Protein AF-A0A804KUR8-F1 (afdb_monomer_lite)

pLDDT: mean 87.4, std 9.33, range [57.38, 95.75]

Secondary structure (DSSP, 8-state):
-PPPPPHHHHHHHHHHHHHHHHHHHHHHHHTS-TTSHHHHHHHHHHHHHHH-

InterPro domains:
  IPR010989 SNARE [SSF47661] (5-46)
  IPR015260 Syntaxin 6/10/61, N-terminal [PF09177] (6-46)

Sequence (52 aa):
MTPAQDPFYVVKEEIQESINKLQVTFQQWEQTPSNTERVYTLQNSLLSAVRA

Structure (mmCIF, N/CA/C/O backbone):
data_AF-A0A804KUR8-F1
#
_entry.id   AF-A0A804KUR8-F1
#
loop_
_atom_site.group_PDB
_atom_site.id
_atom_site.type_symbol
_atom_site.label_atom_id
_atom_site.label_alt_id
_atom_site.label_comp_id
_atom_site.label_asym_id
_atom_site.label_entity_id
_atom_site.label_seq_id
_atom_site.pdbx_PDB_ins_code
_atom_site.Cartn_x
_atom_site.Cartn_y
_atom_site.Cartn_z
_atom_site.occupancy
_atom_site.B_iso_or_equiv
_atom_site.auth_seq_id
_atom_site.auth_comp_id
_atom_site.auth_asym_id
_atom_site.auth_atom_id
_atom_site.pdbx_PDB_model_num
ATOM 1 N N . MET A 1 1 ? -25.113 -12.280 14.209 1.00 57.97 1 MET A N 1
ATOM 2 C CA . MET A 1 1 ? -24.727 -10.877 13.947 1.00 57.97 1 MET A CA 1
ATOM 3 C C . MET A 1 1 ? -23.272 -10.746 14.359 1.00 57.97 1 MET A C 1
ATOM 5 O O . MET A 1 1 ? -22.977 -11.045 15.509 1.00 57.97 1 MET A O 1
ATOM 9 N N . THR A 1 2 ? -22.362 -10.445 13.434 1.00 58.78 2 THR A N 1
ATOM 10 C CA . THR A 1 2 ? -20.961 -10.153 13.770 1.00 58.78 2 THR A CA 1
ATOM 11 C C . THR A 1 2 ? -20.903 -8.801 14.488 1.00 58.78 2 THR A C 1
ATOM 13 O O . THR A 1 2 ? -21.571 -7.868 14.038 1.00 58.78 2 THR A O 1
ATOM 16 N N . PRO A 1 3 ? -20.184 -8.679 15.618 1.00 73.50 3 PRO A N 1
ATOM 17 C CA . PRO A 1 3 ? -19.992 -7.394 16.280 1.00 73.50 3 PRO A CA 1
ATOM 18 C C . PRO A 1 3 ? -19.371 -6.396 15.304 1.00 73.50 3 PRO A C 1
ATOM 20 O O . PRO A 1 3 ? -18.472 -6.764 14.547 1.00 73.50 3 PRO A O 1
ATOM 23 N N . ALA A 1 4 ? -19.845 -5.150 15.318 1.00 79.44 4 ALA A N 1
ATOM 24 C CA . ALA A 1 4 ? -19.168 -4.082 14.600 1.00 79.44 4 ALA A CA 1
ATOM 25 C C . ALA A 1 4 ? -17.738 -3.970 15.144 1.00 79.44 4 ALA A C 1
ATOM 27 O O . ALA A 1 4 ? -17.532 -3.908 16.358 1.00 79.44 4 ALA A O 1
ATOM 28 N N . GLN A 1 5 ? -16.763 -4.012 14.243 1.00 81.12 5 GLN A N 1
ATOM 29 C CA . GLN A 1 5 ? -15.359 -3.838 14.583 1.00 81.12 5 GLN A CA 1
ATOM 30 C C . GLN A 1 5 ? -15.165 -2.386 15.028 1.00 81.12 5 GLN A C 1
ATOM 32 O O . GLN A 1 5 ? -15.761 -1.469 14.458 1.00 81.12 5 GLN A O 1
ATOM 37 N N . ASP A 1 6 ? -14.391 -2.181 16.089 1.00 91.88 6 ASP A N 1
ATOM 38 C CA . ASP A 1 6 ? -14.133 -0.842 16.607 1.00 91.88 6 ASP A CA 1
ATOM 39 C C . ASP A 1 6 ? -13.483 0.019 15.498 1.00 91.88 6 ASP A C 1
ATOM 41 O O . ASP A 1 6 ? -12.485 -0.420 14.909 1.00 91.88 6 ASP A O 1
ATOM 45 N N . PRO A 1 7 ? -14.025 1.218 15.193 1.00 91.81 7 PRO A N 1
ATOM 46 C CA . PRO A 1 7 ? -13.537 2.067 14.106 1.00 91.81 7 PRO A CA 1
ATOM 47 C C . PRO A 1 7 ? -12.036 2.360 14.168 1.00 91.81 7 PRO A C 1
ATOM 49 O O . PRO A 1 7 ? -11.399 2.506 13.128 1.00 91.81 7 PRO A O 1
ATOM 52 N N . PHE A 1 8 ? -11.449 2.409 15.368 1.00 92.81 8 PHE A N 1
ATOM 53 C CA . PHE A 1 8 ? -10.012 2.597 15.532 1.00 92.81 8 PHE A CA 1
ATOM 54 C C . PHE A 1 8 ? -9.211 1.459 14.888 1.00 92.81 8 PHE A C 1
ATOM 56 O O . PHE A 1 8 ? -8.217 1.703 14.205 1.00 92.81 8 PHE A O 1
ATOM 63 N N . TYR A 1 9 ? -9.641 0.211 15.086 1.00 92.25 9 TYR A N 1
ATOM 64 C CA . TYR A 1 9 ? -8.945 -0.953 14.538 1.00 92.25 9 TYR A CA 1
ATOM 65 C C . TYR A 1 9 ? -9.200 -1.126 13.043 1.00 92.25 9 TYR A C 1
ATOM 67 O O . TYR A 1 9 ? -8.284 -1.538 12.342 1.00 92.25 9 TYR A O 1
ATOM 75 N N . VAL A 1 10 ? -10.377 -0.727 12.553 1.00 92.00 10 VAL A N 1
ATOM 76 C CA . VAL A 1 10 ? -10.666 -0.680 11.110 1.00 92.00 10 VAL A CA 1
ATOM 77 C C . VAL A 1 10 ? -9.683 0.251 10.402 1.00 92.00 10 VAL A C 1
ATOM 79 O O . VAL A 1 10 ? -8.960 -0.178 9.509 1.00 92.00 10 VAL A O 1
ATOM 82 N N . VAL A 1 11 ? -9.560 1.497 10.866 1.00 93.62 11 VAL A N 1
ATOM 83 C CA . VAL A 1 11 ? -8.630 2.464 10.258 1.00 93.62 11 VAL A CA 1
ATOM 84 C C . VAL A 1 11 ? -7.176 2.008 10.407 1.00 93.62 11 VAL A C 1
ATOM 86 O O . VAL A 1 11 ? -6.368 2.172 9.496 1.00 93.62 11 VAL A O 1
ATOM 89 N N . LYS A 1 12 ? -6.815 1.395 11.541 1.00 94.00 12 LYS A N 1
ATOM 90 C CA . LYS A 1 12 ? -5.475 0.821 11.732 1.00 94.00 12 LYS A CA 1
ATOM 91 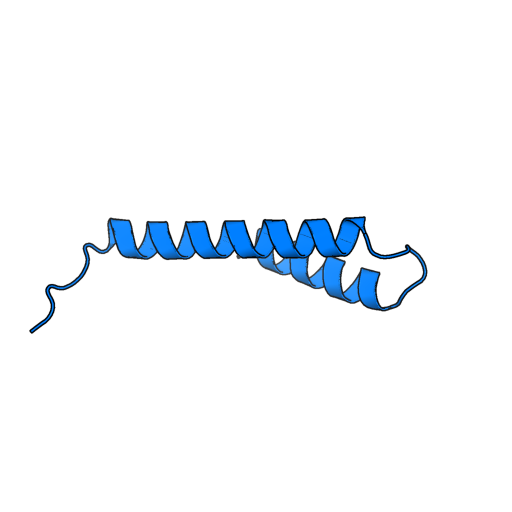C C . LYS A 1 12 ? -5.167 -0.264 10.694 1.00 94.00 12 LYS A C 1
ATOM 93 O O . LYS A 1 12 ? -4.052 -0.297 10.177 1.00 94.00 12 LYS A O 1
ATOM 98 N N . GLU A 1 13 ? -6.117 -1.154 10.422 1.00 94.62 13 GLU A N 1
ATOM 99 C CA . GLU A 1 13 ? -5.978 -2.213 9.419 1.00 94.62 13 GLU A CA 1
ATOM 100 C C . GLU A 1 13 ? -5.822 -1.620 8.010 1.00 94.62 13 GLU A C 1
ATOM 102 O O . GLU A 1 13 ? -4.894 -2.003 7.298 1.00 94.62 13 GLU A O 1
ATOM 107 N N . GLU A 1 14 ? -6.621 -0.611 7.655 1.00 93.31 14 GLU A N 1
ATOM 108 C CA . GLU A 1 14 ? -6.526 0.104 6.372 1.00 93.31 14 GLU A CA 1
ATOM 109 C C . GLU A 1 14 ? -5.174 0.820 6.187 1.00 93.31 14 GLU A C 1
ATOM 111 O O . GLU A 1 14 ? -4.556 0.759 5.116 1.00 93.31 14 GLU A O 1
ATOM 116 N N . ILE A 1 15 ? -4.664 1.465 7.244 1.00 94.00 15 ILE A N 1
ATOM 117 C CA . ILE A 1 15 ? -3.330 2.084 7.240 1.00 94.00 15 ILE A CA 1
ATOM 118 C C . ILE A 1 15 ? -2.255 1.010 7.054 1.00 94.00 15 ILE A C 1
ATOM 120 O O . ILE A 1 15 ? -1.341 1.180 6.245 1.00 94.00 15 ILE A O 1
ATOM 124 N N . GLN A 1 16 ? -2.352 -0.109 7.775 1.00 95.06 16 GLN A N 1
ATOM 125 C CA . GLN A 1 16 ? -1.374 -1.187 7.669 1.00 95.06 16 GLN A CA 1
ATOM 126 C C . GLN A 1 16 ? -1.372 -1.821 6.271 1.00 95.06 16 GLN A C 1
ATOM 128 O O . GLN A 1 16 ? -0.301 -2.109 5.733 1.00 95.06 16 GLN A O 1
ATOM 133 N N . GLU A 1 17 ? -2.540 -2.005 5.656 1.00 94.06 17 GLU A N 1
ATOM 134 C CA . GLU A 1 17 ? -2.658 -2.492 4.280 1.00 94.06 17 GLU A CA 1
ATOM 135 C C . GLU A 1 17 ? -2.013 -1.518 3.285 1.00 94.06 17 GLU A C 1
ATOM 137 O O . GLU A 1 17 ? -1.240 -1.932 2.414 1.00 94.06 17 GLU A O 1
ATOM 142 N N . SER A 1 18 ? -2.250 -0.217 3.466 1.00 93.75 18 SER A N 1
ATOM 143 C CA . SER A 1 18 ? -1.649 0.838 2.645 1.00 93.75 18 SER A CA 1
ATOM 144 C C . SER A 1 18 ? -0.119 0.836 2.740 1.00 93.75 18 SER A C 1
ATOM 146 O O . SER A 1 18 ? 0.568 0.899 1.716 1.00 93.75 18 SER A O 1
ATOM 148 N N . ILE A 1 19 ? 0.428 0.668 3.950 1.00 9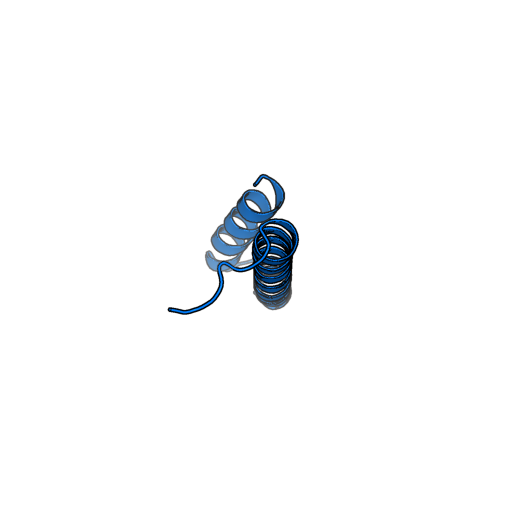4.62 19 ILE A N 1
ATOM 149 C CA . ILE A 1 19 ? 1.875 0.536 4.187 1.00 94.62 19 ILE A CA 1
ATOM 150 C C . ILE A 1 19 ? 2.431 -0.711 3.493 1.00 94.62 19 ILE A C 1
ATOM 152 O O . ILE A 1 19 ? 3.433 -0.620 2.781 1.00 94.62 19 ILE A O 1
ATOM 156 N N . ASN A 1 20 ? 1.777 -1.864 3.654 1.00 95.44 20 ASN A N 1
ATOM 157 C CA . ASN A 1 20 ? 2.222 -3.118 3.041 1.00 95.44 20 ASN A CA 1
ATOM 158 C C . ASN A 1 20 ? 2.268 -2.995 1.509 1.00 95.44 20 ASN A C 1
ATOM 160 O O . ASN A 1 20 ? 3.245 -3.391 0.871 1.00 95.44 20 ASN A O 1
ATOM 164 N N . LYS A 1 21 ? 1.238 -2.389 0.908 1.00 93.19 21 LYS A N 1
ATOM 165 C CA . LYS A 1 21 ? 1.174 -2.150 -0.537 1.00 93.19 21 LYS A CA 1
ATOM 166 C C . LYS A 1 21 ? 2.284 -1.217 -1.017 1.00 93.19 21 LYS A C 1
ATOM 168 O O . LYS A 1 21 ? 2.898 -1.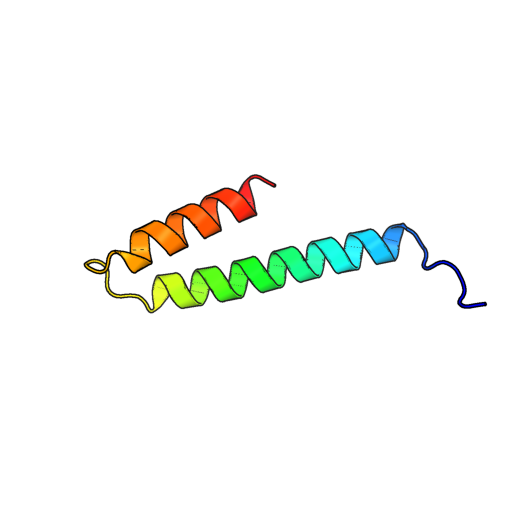482 -2.055 1.00 93.19 21 LYS A O 1
ATOM 173 N N . LEU A 1 22 ? 2.565 -0.151 -0.270 1.00 94.31 22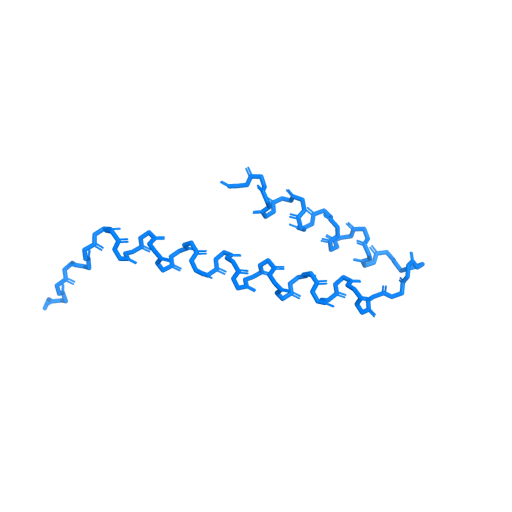 LEU A N 1
ATOM 174 C CA . LEU A 1 22 ? 3.649 0.777 -0.585 1.00 94.31 22 LEU A CA 1
ATOM 175 C C . LEU A 1 22 ? 5.009 0.072 -0.559 1.00 94.31 22 LEU A C 1
ATOM 177 O O . LEU A 1 22 ? 5.783 0.212 -1.505 1.00 94.31 22 LEU A O 1
ATOM 181 N N . GLN A 1 23 ? 5.270 -0.742 0.465 1.00 95.75 23 GLN A N 1
ATOM 182 C CA . GLN A 1 23 ? 6.515 -1.505 0.583 1.00 95.75 23 GLN A CA 1
ATOM 183 C C . GLN A 1 23 ? 6.712 -2.474 -0.587 1.00 95.75 23 GLN A C 1
ATOM 185 O O . GLN A 1 23 ? 7.777 -2.483 -1.202 1.00 95.75 23 GLN A O 1
ATOM 190 N N . VAL A 1 24 ? 5.678 -3.242 -0.947 1.00 95.38 24 VAL A N 1
ATOM 191 C CA . VAL A 1 24 ? 5.731 -4.164 -2.094 1.00 95.38 24 VAL A CA 1
ATOM 192 C C . VAL A 1 24 ? 6.003 -3.411 -3.398 1.00 95.38 24 VAL A C 1
ATOM 194 O O . VAL A 1 24 ? 6.847 -3.822 -4.193 1.00 95.38 24 VAL A O 1
ATOM 197 N N . THR A 1 25 ? 5.316 -2.289 -3.617 1.00 93.19 25 THR A N 1
ATOM 198 C CA . THR A 1 25 ? 5.489 -1.475 -4.831 1.00 93.19 25 THR A CA 1
ATOM 199 C C . THR A 1 25 ? 6.901 -0.886 -4.902 1.00 93.19 25 THR A C 1
ATOM 201 O O . THR A 1 25 ? 7.496 -0.834 -5.978 1.00 93.19 25 THR A O 1
ATOM 204 N N . PHE A 1 26 ? 7.467 -0.498 -3.757 1.00 93.69 26 PHE A N 1
ATOM 205 C CA . PHE A 1 26 ? 8.820 0.044 -3.671 1.00 93.69 26 PHE A CA 1
ATOM 206 C C . PHE A 1 26 ? 9.872 -1.015 -3.998 1.00 93.69 26 PHE A C 1
ATOM 208 O O . PHE A 1 26 ? 10.718 -0.784 -4.856 1.00 93.69 26 PHE A O 1
ATOM 215 N N . GLN A 1 27 ? 9.755 -2.211 -3.418 1.00 95.06 27 GLN A N 1
ATOM 216 C CA . GLN A 1 27 ? 10.646 -3.331 -3.733 1.00 95.06 27 GLN A CA 1
ATOM 217 C C . GLN A 1 27 ? 10.600 -3.707 -5.218 1.00 95.06 27 GLN A C 1
ATOM 219 O O . GLN A 1 27 ? 11.631 -3.984 -5.830 1.00 95.06 27 GLN A O 1
ATOM 224 N N . GLN A 1 28 ? 9.410 -3.691 -5.825 1.00 91.94 28 GLN A N 1
ATOM 225 C CA . GLN A 1 28 ? 9.267 -3.922 -7.262 1.00 91.94 28 GLN A CA 1
ATOM 226 C C . GLN A 1 28 ? 9.953 -2.832 -8.086 1.00 91.94 28 GLN A C 1
ATOM 228 O O . GLN A 1 28 ? 10.583 -3.143 -9.096 1.00 91.94 28 GLN A O 1
ATOM 233 N N . TRP A 1 29 ? 9.843 -1.568 -7.672 1.00 91.81 29 TRP A N 1
ATOM 234 C CA . TRP A 1 29 ? 10.523 -0.457 -8.331 1.00 91.81 29 TRP A CA 1
ATOM 235 C C . TRP A 1 29 ? 12.048 -0.592 -8.235 1.00 91.81 29 TRP A C 1
ATOM 237 O O . TRP A 1 29 ? 12.708 -0.514 -9.267 1.00 91.81 29 TRP A O 1
ATOM 247 N N . GLU A 1 30 ? 12.597 -0.896 -7.053 1.00 91.44 30 GLU A N 1
ATOM 248 C CA . GLU A 1 30 ? 14.044 -1.089 -6.850 1.00 91.44 30 GLU A CA 1
ATOM 249 C C . GLU A 1 30 ? 14.628 -2.213 -7.716 1.00 91.44 30 GLU A C 1
ATOM 251 O O . GLU A 1 30 ? 15.758 -2.119 -8.190 1.00 91.44 30 GLU A O 1
ATOM 256 N N . GLN A 1 31 ? 13.859 -3.280 -7.945 1.00 91.69 31 GLN A N 1
ATOM 257 C CA . GLN A 1 31 ? 14.283 -4.413 -8.772 1.00 91.69 31 GLN A CA 1
ATOM 258 C C . GLN A 1 31 ? 14.075 -4.184 -10.276 1.00 91.69 31 GLN A C 1
ATOM 260 O O . GLN A 1 31 ? 14.522 -4.995 -11.090 1.00 91.69 31 GLN A O 1
ATOM 265 N N . THR A 1 32 ? 13.379 -3.115 -10.670 1.00 89.31 32 THR A N 1
ATOM 266 C CA . THR A 1 32 ? 13.057 -2.858 -12.074 1.00 89.31 32 THR A CA 1
ATOM 267 C C . THR A 1 32 ? 14.203 -2.089 -12.750 1.00 89.31 32 THR A C 1
ATOM 269 O O . THR A 1 32 ? 14.565 -1.005 -12.295 1.00 89.31 32 THR A O 1
ATOM 272 N N . PRO A 1 33 ? 14.759 -2.582 -13.875 1.00 85.56 33 PRO A N 1
ATOM 273 C CA . PRO A 1 33 ? 15.804 -1.868 -14.603 1.00 85.56 33 PRO A CA 1
ATOM 274 C C . PRO A 1 33 ? 15.325 -0.495 -15.085 1.00 85.56 33 PRO A C 1
ATOM 276 O O . PRO A 1 33 ? 14.262 -0.393 -15.705 1.00 85.56 33 PRO A O 1
ATOM 279 N N . SER A 1 34 ? 16.154 0.536 -14.888 1.00 75.69 34 SER A N 1
ATOM 280 C CA . SER A 1 34 ? 15.833 1.958 -15.107 1.00 75.69 34 SER A CA 1
ATOM 281 C C . SER A 1 34 ? 15.319 2.319 -16.506 1.00 75.69 34 SER A C 1
ATOM 283 O O . SER A 1 34 ? 14.749 3.388 -16.683 1.00 75.69 34 SER A O 1
ATOM 285 N N . ASN A 1 35 ? 15.514 1.448 -17.499 1.00 74.69 35 ASN A N 1
ATOM 286 C CA . ASN A 1 35 ? 15.168 1.697 -18.899 1.00 74.69 35 ASN A CA 1
ATOM 287 C C . ASN A 1 35 ? 13.870 1.005 -19.351 1.00 74.69 35 ASN A C 1
ATOM 289 O O . ASN A 1 35 ? 13.636 0.841 -20.546 1.00 74.69 35 ASN A O 1
ATOM 293 N N . THR A 1 36 ? 13.050 0.537 -18.409 1.00 82.12 36 THR A N 1
ATOM 294 C CA . THR A 1 36 ? 11.753 -0.078 -18.718 1.00 82.12 36 THR A CA 1
ATOM 295 C C . THR A 1 36 ? 10.613 0.896 -18.439 1.00 82.12 36 THR A C 1
ATOM 297 O O . THR A 1 36 ? 10.601 1.578 -17.417 1.00 82.12 36 THR A O 1
ATOM 300 N N . GLU A 1 37 ? 9.601 0.919 -19.311 1.00 83.25 37 GLU A N 1
ATOM 301 C CA . GLU A 1 37 ? 8.376 1.722 -19.127 1.00 83.25 37 GLU A CA 1
ATOM 302 C C . GLU A 1 37 ? 7.694 1.445 -17.773 1.00 83.25 37 GLU A C 1
ATOM 304 O O . GLU A 1 37 ? 7.081 2.323 -17.165 1.00 83.25 37 GLU A O 1
ATOM 309 N N . ARG A 1 38 ? 7.898 0.231 -17.249 1.00 86.25 38 ARG A N 1
ATOM 310 C CA . ARG A 1 38 ? 7.436 -0.224 -15.937 1.00 86.25 38 ARG A CA 1
ATOM 311 C C . ARG A 1 38 ? 7.955 0.628 -14.771 1.00 86.25 38 ARG A C 1
ATOM 313 O O . ARG A 1 38 ? 7.236 0.773 -13.783 1.00 86.25 38 ARG A O 1
ATOM 320 N N . VAL A 1 39 ? 9.145 1.225 -14.878 1.00 88.81 39 VAL A N 1
ATOM 321 C CA . VAL A 1 39 ? 9.706 2.121 -13.847 1.00 88.81 39 VAL A CA 1
ATOM 322 C C . VAL A 1 39 ? 8.820 3.346 -13.654 1.00 88.81 39 VAL A C 1
ATOM 324 O O . VAL A 1 39 ? 8.497 3.686 -12.517 1.00 88.81 39 VAL A O 1
ATOM 327 N N . TYR A 1 40 ? 8.369 3.970 -14.746 1.00 88.12 40 TYR A N 1
ATOM 328 C CA . TYR A 1 40 ? 7.505 5.151 -14.690 1.00 88.12 40 TYR A CA 1
ATOM 329 C C . TYR A 1 40 ? 6.138 4.828 -14.077 1.00 88.12 40 TYR A C 1
ATOM 331 O O . TYR A 1 40 ? 5.625 5.591 -13.257 1.00 88.12 40 TYR A O 1
ATOM 339 N N . THR A 1 41 ? 5.557 3.673 -14.417 1.00 89.25 41 THR A N 1
ATOM 340 C CA . THR A 1 41 ? 4.292 3.212 -13.824 1.00 89.25 41 THR A CA 1
ATOM 341 C C . THR A 1 41 ? 4.421 2.992 -12.316 1.00 89.25 41 THR A C 1
ATOM 343 O O . THR A 1 41 ? 3.578 3.464 -11.553 1.00 89.25 41 THR A O 1
ATOM 346 N N . LEU A 1 42 ? 5.486 2.317 -11.874 1.00 90.19 42 LEU A N 1
ATOM 347 C CA . LEU A 1 42 ? 5.734 2.060 -10.454 1.00 90.19 42 LEU A CA 1
ATOM 348 C C . LEU A 1 42 ? 6.046 3.351 -9.686 1.00 90.19 42 LEU A C 1
ATOM 350 O O . LEU A 1 42 ? 5.536 3.539 -8.585 1.00 90.19 42 LEU A O 1
ATOM 354 N N . GLN A 1 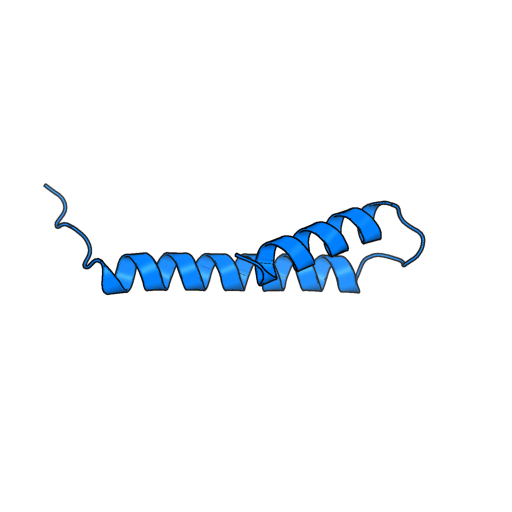43 ? 6.794 4.282 -10.282 1.00 90.19 43 GLN A N 1
ATOM 355 C CA . GLN A 1 43 ? 7.078 5.588 -9.685 1.00 90.19 43 GLN A CA 1
ATOM 356 C C . GLN A 1 43 ? 5.799 6.412 -9.479 1.00 90.19 43 GLN A C 1
ATOM 358 O O . GLN A 1 43 ? 5.587 6.964 -8.399 1.00 90.19 43 GLN A O 1
ATOM 363 N N . ASN A 1 44 ? 4.908 6.453 -10.474 1.00 89.62 44 ASN A N 1
ATOM 364 C CA . ASN A 1 44 ? 3.608 7.112 -10.335 1.00 89.62 44 ASN A CA 1
ATOM 365 C C . ASN A 1 44 ? 2.739 6.433 -9.269 1.00 89.62 44 ASN A C 1
ATOM 367 O O . ASN A 1 44 ? 2.089 7.117 -8.478 1.00 89.62 44 ASN A O 1
ATOM 371 N N . SER A 1 45 ? 2.761 5.098 -9.209 1.00 88.44 45 SER A N 1
ATOM 372 C CA . SER A 1 45 ? 2.038 4.340 -8.187 1.00 88.44 45 SER A CA 1
ATOM 373 C C . SER A 1 45 ? 2.544 4.665 -6.776 1.00 88.44 45 SER A C 1
ATOM 375 O O . SER A 1 45 ? 1.730 4.968 -5.905 1.00 88.44 45 SER A O 1
ATOM 377 N N . LEU A 1 46 ? 3.862 4.720 -6.566 1.00 90.19 46 LEU A N 1
ATOM 378 C CA . LEU A 1 46 ? 4.471 5.122 -5.293 1.00 90.19 46 LEU A CA 1
ATOM 379 C C . LEU A 1 46 ? 4.097 6.553 -4.895 1.00 90.19 46 LEU A C 1
ATOM 381 O O . LEU A 1 46 ? 3.667 6.787 -3.769 1.00 90.19 46 LEU A O 1
ATOM 385 N N . LEU A 1 47 ? 4.197 7.507 -5.825 1.00 89.12 47 LEU A N 1
ATOM 386 C CA . LEU A 1 47 ? 3.832 8.903 -5.565 1.00 89.12 47 LEU A CA 1
ATOM 387 C C . LEU A 1 47 ? 2.347 9.063 -5.219 1.00 89.12 47 LEU A C 1
ATOM 389 O O . LEU A 1 47 ? 2.006 9.900 -4.386 1.00 89.12 47 LEU A O 1
ATOM 393 N N . SER A 1 48 ? 1.467 8.272 -5.836 1.00 87.81 48 SER A N 1
ATOM 394 C CA . SER A 1 48 ? 0.040 8.274 -5.503 1.00 87.81 48 SER A CA 1
ATOM 395 C C . SER A 1 48 ? -0.237 7.678 -4.122 1.00 87.81 48 SER A C 1
ATOM 397 O O . SER A 1 48 ? -1.054 8.221 -3.387 1.00 87.81 48 SER A O 1
ATOM 399 N N . ALA A 1 49 ? 0.489 6.622 -3.740 1.00 81.81 49 ALA A N 1
ATOM 400 C CA . ALA A 1 49 ? 0.323 5.951 -2.455 1.00 81.81 49 ALA A CA 1
ATOM 401 C C . ALA A 1 49 ? 0.807 6.800 -1.268 1.00 81.81 49 ALA A C 1
ATOM 403 O O . ALA A 1 49 ? 0.270 6.670 -0.180 1.00 81.81 49 ALA A O 1
ATOM 404 N N . VAL A 1 50 ? 1.796 7.678 -1.473 1.00 81.25 50 VAL A N 1
ATOM 405 C CA . VAL A 1 50 ? 2.305 8.598 -0.434 1.00 81.25 50 VAL A CA 1
ATOM 406 C C . VAL A 1 50 ? 1.419 9.839 -0.253 1.00 81.25 50 VAL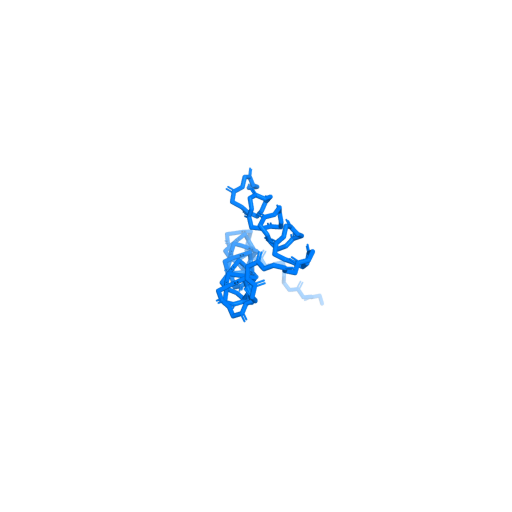 A C 1
ATOM 408 O O . VAL A 1 50 ? 1.481 10.495 0.781 1.00 81.25 50 VAL A O 1
ATOM 411 N N . ARG A 1 51 ? 0.638 10.211 -1.274 1.00 74.25 51 ARG A N 1
ATOM 412 C CA . ARG A 1 51 ? -0.206 11.421 -1.263 1.00 74.25 51 ARG A CA 1
ATOM 413 C C . ARG A 1 51 ? -1.622 11.193 -0.727 1.00 74.25 51 ARG A C 1
ATOM 415 O O . ARG A 1 51 ? -2.322 12.184 -0.530 1.00 74.25 51 ARG A O 1
ATOM 422 N N . ALA A 1 52 ? -2.038 9.937 -0.582 1.00 57.38 52 ALA A N 1
ATOM 423 C CA . ALA A 1 52 ? -3.308 9.545 0.027 1.00 57.38 52 ALA A CA 1
ATOM 424 C C . ALA A 1 52 ? -3.200 9.588 1.557 1.00 57.38 52 ALA A C 1
ATOM 426 O O . ALA A 1 52 ? -4.198 10.002 2.185 1.00 57.38 52 ALA A O 1
#

Radius of gyration: 15.38 Å; chains: 1; bounding box: 41×22×36 Å

Foldseek 3Di:
DDDDDDVVVVVVVVVVVLVVVLVVLVVVLVPDPPPDPVNVVSVVVNVVSVVD

Organism: Musa acuminata subsp. malaccensis (NCBI:txid214687)